Protein AF-A0A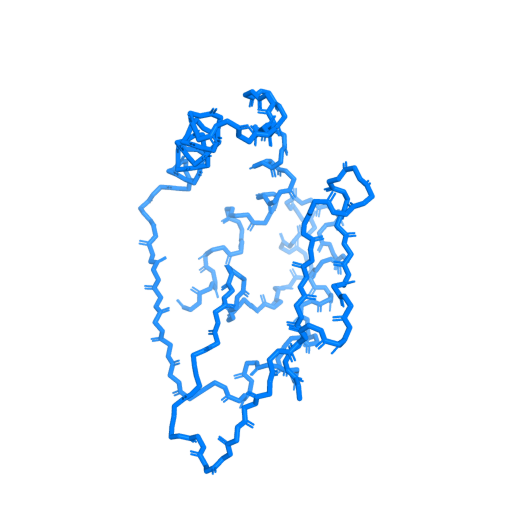453FCU7-F1 (afdb_monomer_lite)

InterPro domains:
  IPR027417 P-loop containing nucleoside triphosphate hydrolase [G3DSA:3.40.50.300] (1-119)

Foldseek 3Di:
DDWDKDCPPPNRVIDTDDPVPDDDDDDDDPDDDDDDPCPQFAQDPLVLLVVLPVVCSVVSVVRNVCVVVPVVPDPDDDDDDDPDLVVVLVVLVVVQVVCVVVVHDGDPNVVSVVVVVVVVSPPPPRSVRRD

Secondary structure (DSSP, 8-state):
----EETTHHHHT-EEPPGGGSPP-PSPPS------TTTT-----HHHHHTT-TTHHHHHHHHHHHHHHTGGG---------S-TTHHHHHHHHHHHHHHHTT-----HHHHHHHHHHTGGGHHHHTTS--

pLDDT: mean 80.88, std 15.71, range [36.69, 96.44]

Structure (mmCIF, N/CA/C/O backbone):
data_AF-A0A453FCU7-F1
#
_entry.id   AF-A0A453FCU7-F1
#
loop_
_atom_site.group_PDB
_atom_site.id
_atom_site.type_symbol
_atom_site.label_atom_id
_atom_site.label_alt_id
_atom_site.label_comp_id
_atom_site.label_asym_id
_atom_site.label_entity_id
_atom_site.label_seq_id
_atom_site.pdbx_PDB_ins_code
_atom_site.Cartn_x
_atom_site.Cartn_y
_atom_site.Cartn_z
_atom_site.occupancy
_atom_site.B_iso_or_equiv
_atom_site.auth_seq_id
_atom_site.auth_comp_id
_atom_site.auth_asym_id
_atom_site.auth_atom_id
_atom_site.pdbx_PDB_model_num
ATOM 1 N N . LYS A 1 1 ? -5.727 6.077 17.807 1.00 89.81 1 LYS A N 1
ATOM 2 C CA . LYS A 1 1 ? -5.313 7.117 16.835 1.00 89.81 1 LYS A CA 1
ATOM 3 C C . LYS A 1 1 ? -4.806 6.463 15.559 1.00 89.81 1 LYS A C 1
ATOM 5 O O . LYS A 1 1 ? -4.037 5.515 15.669 1.00 89.81 1 LYS A O 1
ATOM 10 N N . LEU A 1 2 ? -5.216 6.946 14.387 1.00 93.50 2 LEU A N 1
ATOM 11 C CA . LEU A 1 2 ? -4.722 6.461 13.094 1.00 93.50 2 LEU A CA 1
ATOM 12 C C . LEU A 1 2 ? -3.567 7.344 12.596 1.00 93.50 2 LEU A C 1
ATOM 14 O O . LEU A 1 2 ? -3.752 8.559 12.515 1.00 93.50 2 LEU A O 1
ATOM 18 N N . PRO A 1 3 ? -2.397 6.777 12.250 1.00 95.19 3 PRO A N 1
ATOM 19 C CA . PRO A 1 3 ? -1.261 7.556 11.775 1.00 95.19 3 PRO A CA 1
ATOM 20 C C . PRO A 1 3 ? -1.584 8.432 10.565 1.00 95.19 3 PRO A C 1
ATOM 22 O O . PRO A 1 3 ? -2.275 8.013 9.635 1.00 95.19 3 PRO A O 1
ATOM 25 N N . ARG A 1 4 ? -1.026 9.644 10.555 1.00 95.62 4 ARG A N 1
ATOM 26 C CA . ARG A 1 4 ? -0.989 10.517 9.377 1.00 95.62 4 ARG A CA 1
ATOM 27 C C . ARG A 1 4 ? 0.452 10.696 8.914 1.00 95.62 4 ARG A C 1
ATOM 29 O O . ARG A 1 4 ? 1.370 10.743 9.730 1.00 95.62 4 ARG A O 1
ATOM 36 N N . TYR A 1 5 ? 0.637 10.769 7.602 1.00 93.50 5 TYR A N 1
ATOM 37 C CA . TYR A 1 5 ? 1.931 10.986 6.965 1.00 93.50 5 TYR A CA 1
ATOM 38 C C . TYR A 1 5 ? 1.894 12.321 6.223 1.00 93.50 5 TYR A C 1
ATOM 40 O O . TYR A 1 5 ? 1.004 12.539 5.398 1.00 93.50 5 TYR A O 1
ATOM 48 N N . ASP A 1 6 ? 2.830 13.210 6.534 1.00 87.88 6 ASP A N 1
ATOM 49 C CA . ASP A 1 6 ? 3.012 14.482 5.848 1.00 87.88 6 ASP A CA 1
ATOM 50 C C . ASP A 1 6 ? 4.040 14.296 4.732 1.00 87.88 6 ASP A C 1
ATOM 52 O O . ASP A 1 6 ? 5.234 14.153 4.980 1.00 87.88 6 ASP A O 1
ATOM 56 N N . LYS A 1 7 ? 3.569 14.311 3.483 1.00 85.44 7 LYS A N 1
ATOM 57 C CA . LYS A 1 7 ? 4.423 14.166 2.296 1.00 85.44 7 LYS A CA 1
ATOM 58 C C . LYS A 1 7 ? 5.309 15.392 2.043 1.00 85.44 7 LYS A C 1
ATOM 60 O O . LYS A 1 7 ? 6.293 15.272 1.326 1.00 85.44 7 LYS A O 1
ATOM 65 N N . SER A 1 8 ? 4.963 16.559 2.591 1.00 82.19 8 SER A N 1
ATOM 66 C CA . SER A 1 8 ? 5.691 17.817 2.366 1.00 82.19 8 SER A CA 1
ATOM 67 C C . SER A 1 8 ? 6.876 18.012 3.315 1.00 82.19 8 SER A C 1
ATOM 69 O O . SER A 1 8 ? 7.785 18.795 3.020 1.00 82.19 8 SER A O 1
ATOM 71 N N . ALA A 1 9 ? 6.904 17.269 4.424 1.00 82.50 9 ALA A N 1
ATOM 72 C CA . ALA A 1 9 ? 7.951 17.355 5.429 1.00 82.50 9 ALA A CA 1
ATOM 73 C C . ALA A 1 9 ? 9.352 17.118 4.834 1.00 82.50 9 ALA A C 1
ATOM 75 O O . ALA A 1 9 ? 9.533 16.385 3.856 1.00 82.50 9 ALA A O 1
ATOM 76 N N . PHE A 1 10 ? 10.354 17.762 5.438 1.00 86.75 10 PHE A N 1
ATOM 77 C CA . PHE A 1 10 ? 11.768 17.661 5.050 1.00 86.75 10 PHE A CA 1
ATOM 78 C C . PHE A 1 10 ? 12.029 17.926 3.558 1.00 86.75 10 PHE A C 1
ATOM 80 O O . PHE A 1 10 ? 12.813 17.221 2.923 1.00 86.75 10 PHE A O 1
ATOM 87 N N . GLY A 1 11 ? 11.361 18.938 2.996 1.00 76.44 11 GLY A N 1
ATOM 88 C CA . GLY A 1 11 ? 11.523 19.315 1.590 1.00 76.44 11 GLY A CA 1
ATOM 89 C C . GLY A 1 11 ? 10.960 18.270 0.625 1.00 76.44 11 GLY A C 1
ATOM 90 O O . GLY A 1 11 ? 11.577 17.996 -0.397 1.00 76.44 11 GLY A O 1
ATOM 91 N N . GLY A 1 12 ? 9.826 17.651 0.969 1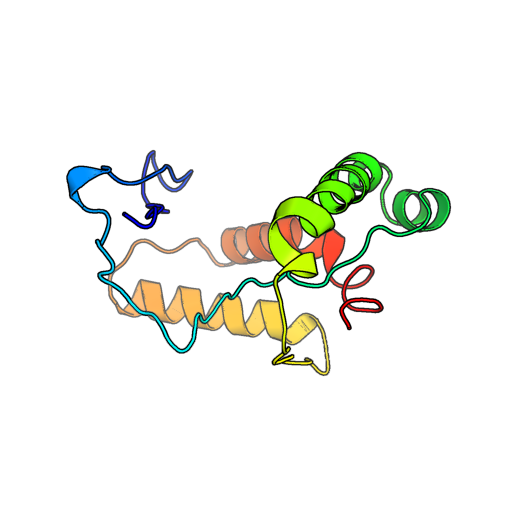.00 76.06 12 GLY A N 1
ATOM 92 C CA . GLY A 1 12 ? 9.153 16.663 0.119 1.00 76.06 12 GLY A CA 1
ATOM 93 C C . GLY A 1 12 ? 9.635 15.218 0.282 1.00 76.06 12 GLY A C 1
ATOM 94 O O . GLY A 1 12 ? 9.161 14.337 -0.432 1.00 76.06 12 GLY A O 1
ATOM 95 N N . ARG A 1 13 ? 10.558 14.940 1.214 1.00 78.25 13 ARG A N 1
ATOM 96 C CA . ARG A 1 13 ? 10.984 13.559 1.532 1.00 78.25 13 A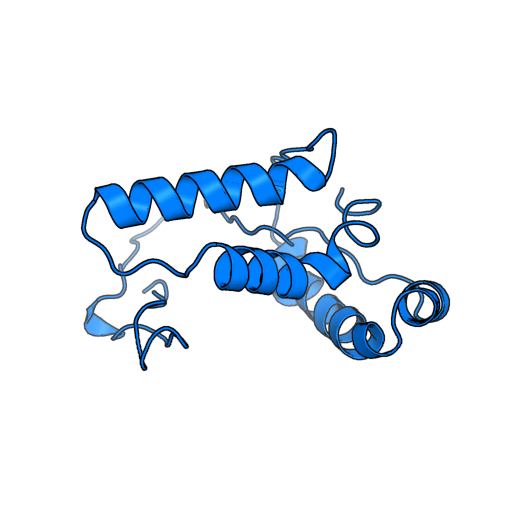RG A CA 1
ATOM 97 C C . ARG A 1 13 ? 9.955 12.816 2.385 1.00 78.25 13 ARG A C 1
ATOM 99 O O . ARG A 1 13 ? 9.948 11.589 2.394 1.00 78.25 13 ARG A O 1
ATOM 106 N N . GLY A 1 14 ? 9.094 13.580 3.049 1.00 86.81 14 GLY A N 1
ATOM 107 C CA . GLY A 1 14 ? 7.995 13.105 3.864 1.00 86.81 14 GLY A CA 1
ATOM 108 C C . GLY A 1 14 ? 8.424 12.585 5.234 1.00 86.81 14 GLY A C 1
ATOM 109 O O . GLY A 1 14 ? 9.548 12.125 5.432 1.00 86.81 14 GLY A O 1
ATOM 110 N N . ASP A 1 15 ? 7.506 12.658 6.192 1.00 93.69 15 ASP A N 1
ATOM 111 C CA . ASP A 1 15 ? 7.645 12.053 7.517 1.00 93.69 15 ASP A CA 1
ATOM 112 C C . ASP A 1 15 ? 6.267 11.816 8.147 1.00 93.69 15 ASP A C 1
ATOM 114 O O . ASP A 1 15 ? 5.227 12.268 7.659 1.00 93.69 15 ASP A O 1
ATOM 118 N N . ARG A 1 16 ? 6.237 11.078 9.251 1.00 95.38 16 ARG A N 1
ATOM 119 C CA . ARG A 1 16 ? 5.039 10.919 10.061 1.00 95.38 16 ARG A CA 1
ATOM 120 C C . ARG A 1 16 ? 4.633 12.274 10.654 1.00 95.38 16 ARG A C 1
ATOM 122 O O . ARG A 1 16 ? 5.443 12.959 11.267 1.00 95.38 16 ARG A O 1
ATOM 129 N N . ALA A 1 17 ? 3.362 12.641 10.503 1.00 95.00 17 ALA A N 1
ATOM 130 C CA . ALA A 1 17 ? 2.816 13.853 11.106 1.00 95.00 17 ALA A CA 1
ATOM 131 C C . ALA A 1 17 ? 2.775 13.730 12.639 1.00 95.00 17 ALA A C 1
ATOM 133 O O . ALA A 1 17 ? 2.741 12.616 13.174 1.00 95.00 17 ALA A O 1
ATOM 134 N N . ASP A 1 18 ? 2.708 14.865 13.339 1.00 95.31 18 ASP A N 1
ATOM 135 C CA . ASP A 1 18 ? 2.614 14.907 14.801 1.00 95.31 18 ASP A CA 1
ATOM 136 C C . ASP A 1 18 ? 1.440 14.031 15.305 1.00 95.31 18 ASP A C 1
ATOM 138 O O . ASP A 1 18 ? 0.296 14.261 14.893 1.00 95.31 18 ASP A O 1
ATOM 142 N N . PRO A 1 19 ? 1.68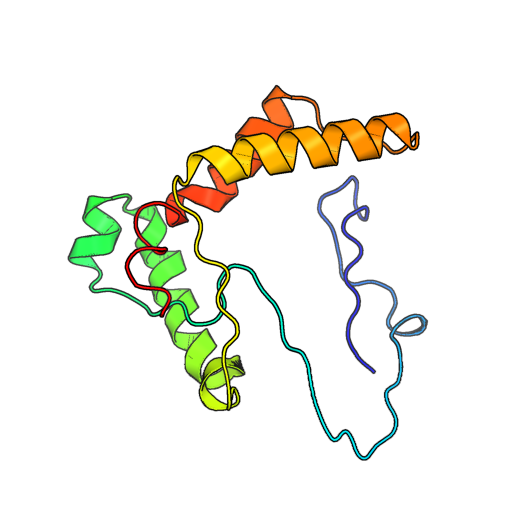0 13.041 16.195 1.00 96.12 19 PRO A N 1
ATOM 143 C CA . PRO A 1 19 ? 0.638 12.216 16.811 1.00 96.12 19 PRO A CA 1
ATOM 144 C C . PRO A 1 19 ? -0.511 12.984 17.478 1.00 96.12 19 PRO A C 1
ATOM 146 O O . PRO A 1 19 ? -1.599 12.428 17.664 1.00 96.12 19 PRO A O 1
ATOM 149 N N . SER A 1 20 ? -0.307 14.251 17.847 1.00 95.75 20 SER A N 1
ATOM 150 C CA . SER A 1 20 ? -1.365 15.135 18.347 1.00 95.75 20 SER A CA 1
ATOM 151 C C . SER A 1 20 ? -2.462 15.389 17.302 1.00 95.75 20 SER A C 1
ATOM 153 O O . SER A 1 20 ? -3.630 15.506 17.664 1.00 95.75 20 SER A O 1
ATOM 155 N N . THR A 1 21 ? -2.108 15.371 16.013 1.00 94.31 21 THR A N 1
ATOM 156 C CA . THR A 1 21 ? -3.007 15.613 14.869 1.00 94.31 21 THR A CA 1
ATOM 157 C C . THR A 1 21 ? -3.689 14.351 14.344 1.00 94.31 21 THR A C 1
ATOM 159 O O . THR A 1 21 ? -4.538 14.417 13.452 1.00 94.31 21 THR A O 1
ATOM 162 N N . TRP A 1 22 ? -3.309 13.177 14.854 1.00 96.44 22 TRP A N 1
ATOM 163 C CA . TRP A 1 22 ? -3.850 11.917 14.360 1.00 96.44 22 TRP A CA 1
ATOM 164 C C . TRP A 1 22 ? -5.301 11.750 14.802 1.00 96.44 22 TRP A C 1
ATOM 166 O O . TRP A 1 22 ? -5.581 11.860 15.999 1.00 96.44 22 TRP A O 1
ATOM 176 N N . PRO A 1 23 ? -6.216 11.418 13.876 1.00 95.00 23 PRO A N 1
ATOM 177 C CA . PRO A 1 23 ? -7.610 11.226 14.226 1.00 95.00 23 PRO A CA 1
ATOM 178 C C . PRO A 1 23 ? -7.776 10.036 15.171 1.00 95.00 23 PRO A C 1
ATOM 180 O O . PRO A 1 23 ? -7.110 8.998 15.049 1.00 95.00 23 PRO A O 1
ATOM 183 N N . GLU A 1 24 ? -8.698 10.193 16.107 1.00 94.94 24 GLU A N 1
ATOM 184 C CA . GLU A 1 24 ? -9.232 9.111 16.920 1.00 94.94 24 GLU A CA 1
ATOM 185 C C . GLU A 1 24 ? -10.500 8.579 16.258 1.00 94.94 24 GLU A C 1
ATOM 187 O O . GLU A 1 24 ? -11.260 9.331 15.655 1.00 94.94 24 GLU A O 1
ATOM 192 N N . VAL A 1 25 ? -10.676 7.263 16.313 1.00 92.06 25 VAL A N 1
ATOM 193 C CA . VAL A 1 25 ? -11.870 6.589 15.807 1.00 92.06 25 VAL A CA 1
ATOM 194 C C . VAL A 1 25 ? -12.455 5.844 16.991 1.00 92.06 25 VAL A C 1
ATOM 196 O O . VAL A 1 25 ? -11.782 4.991 17.572 1.00 92.06 25 VAL A O 1
ATOM 199 N N . GLU A 1 26 ? -13.671 6.219 17.368 1.00 91.19 26 GLU A N 1
ATOM 200 C CA . GLU A 1 26 ? -14.440 5.551 18.412 1.00 91.19 26 GLU A CA 1
ATOM 201 C C . GLU A 1 26 ? -15.247 4.401 17.800 1.00 91.19 26 GLU A C 1
ATOM 203 O O . GLU A 1 26 ? -15.691 4.483 16.655 1.00 91.19 26 GLU A O 1
ATOM 208 N N . GLY A 1 27 ? -15.381 3.304 18.545 1.00 89.44 27 GLY A N 1
ATOM 209 C CA . GLY A 1 27 ? -16.030 2.084 18.069 1.00 89.44 27 GLY A CA 1
ATOM 210 C C . GLY A 1 27 ? -17.499 1.952 18.492 1.00 89.44 27 GLY A C 1
ATOM 211 O O . GLY A 1 27 ? -17.968 2.710 19.343 1.00 89.44 27 GLY A O 1
ATOM 212 N N . PRO A 1 28 ? -18.203 0.930 17.969 1.00 92.31 28 PRO A N 1
ATOM 213 C CA . PRO A 1 28 ? -17.712 -0.082 17.024 1.00 92.31 28 PRO A CA 1
ATOM 214 C C . PRO A 1 28 ? -17.724 0.396 15.560 1.00 92.31 28 PRO A C 1
ATOM 216 O O . PRO A 1 28 ? -18.604 1.145 15.149 1.00 92.31 28 PRO A O 1
ATOM 219 N N . THR A 1 29 ? -16.762 -0.076 14.762 1.00 92.06 29 THR A N 1
ATOM 220 C CA . THR A 1 29 ? -16.697 0.193 13.316 1.00 92.06 29 THR A CA 1
ATOM 221 C C . THR A 1 29 ? -17.314 -0.969 12.544 1.00 92.06 29 THR A C 1
ATOM 223 O O . THR A 1 29 ? -16.848 -2.097 12.674 1.00 92.06 29 THR A O 1
ATOM 226 N N . GLU A 1 30 ? -18.327 -0.697 11.721 1.00 94.81 30 GLU A N 1
ATOM 227 C CA . GLU A 1 30 ? -18.978 -1.724 10.890 1.00 94.81 30 GLU A CA 1
ATOM 228 C C . GLU A 1 30 ? -18.181 -2.043 9.619 1.00 94.81 30 GLU A C 1
ATOM 230 O O . GLU A 1 30 ? -18.155 -3.185 9.172 1.00 94.81 30 GLU A O 1
ATOM 235 N N . VAL A 1 31 ? -17.523 -1.036 9.036 1.00 94.44 31 VAL A N 1
ATOM 236 C CA . VAL A 1 31 ? -16.756 -1.168 7.791 1.00 94.44 31 VAL A CA 1
ATOM 237 C C . VAL A 1 31 ? -15.462 -0.370 7.890 1.00 94.44 31 VAL A C 1
ATOM 239 O O . VAL A 1 31 ? -15.474 0.816 8.224 1.00 94.44 31 VAL A O 1
ATOM 242 N N . VAL A 1 32 ? -14.342 -1.005 7.547 1.00 94.06 32 VAL A N 1
ATOM 243 C CA . VAL A 1 32 ? -13.039 -0.348 7.393 1.00 94.06 32 VAL A CA 1
ATOM 244 C C . VAL A 1 32 ? -12.663 -0.365 5.919 1.00 94.06 32 VAL A C 1
ATOM 246 O O . VAL A 1 32 ? -12.490 -1.429 5.332 1.00 94.06 32 VAL A O 1
ATOM 249 N N . LEU A 1 33 ? -12.509 0.818 5.321 1.00 94.75 33 LEU A N 1
ATOM 250 C CA . LEU A 1 33 ? -11.911 0.936 3.996 1.00 94.75 33 LEU A CA 1
ATOM 251 C C . LEU A 1 33 ? -10.391 0.996 4.144 1.00 94.75 33 LEU A C 1
ATOM 253 O O . LEU A 1 33 ? -9.854 1.948 4.713 1.00 94.75 33 LEU A O 1
ATOM 257 N N . PHE A 1 34 ? -9.711 -0.016 3.617 1.00 94.50 34 PHE A N 1
ATOM 258 C CA . PHE A 1 34 ? -8.259 -0.061 3.544 1.00 94.50 34 PHE A CA 1
ATOM 259 C C . PHE A 1 34 ? -7.831 0.012 2.079 1.00 94.50 34 PHE A C 1
ATOM 261 O O . PHE A 1 34 ? -8.181 -0.858 1.285 1.00 94.50 34 PHE A O 1
ATOM 268 N N . GLU A 1 35 ? -7.119 1.079 1.712 1.00 92.94 35 GLU A N 1
ATOM 269 C CA . GLU A 1 35 ? -6.694 1.333 0.336 1.00 92.94 35 GLU A CA 1
ATOM 270 C C . GLU A 1 35 ? -5.174 1.442 0.202 1.00 92.94 35 GLU A C 1
ATOM 272 O O . GLU A 1 35 ? -4.459 1.865 1.112 1.00 92.94 35 GLU A O 1
ATOM 277 N N . GLY A 1 36 ? -4.682 1.072 -0.976 1.00 89.25 36 GLY A N 1
ATOM 278 C CA . GLY A 1 36 ? -3.280 1.166 -1.340 1.00 89.25 36 GLY A CA 1
ATOM 279 C C . GLY A 1 36 ? -3.047 0.576 -2.725 1.00 89.25 36 GLY A C 1
ATOM 280 O O . GLY A 1 36 ? -3.709 -0.375 -3.130 1.00 89.25 36 GLY A O 1
ATOM 281 N N . TRP A 1 37 ? -2.097 1.148 -3.461 1.00 86.50 37 TRP A N 1
ATOM 282 C CA . TRP A 1 37 ? -1.845 0.795 -4.863 1.00 86.50 37 TRP A CA 1
ATOM 283 C C . TRP A 1 37 ? -1.259 -0.614 -5.060 1.00 86.50 37 TRP A C 1
ATOM 285 O O . TRP A 1 37 ? -1.375 -1.164 -6.149 1.00 86.50 37 TRP A O 1
ATOM 295 N N . MET A 1 38 ? -0.632 -1.174 -4.020 1.00 87.69 38 MET A N 1
ATOM 296 C CA . MET A 1 38 ? 0.034 -2.484 -4.036 1.00 87.69 38 MET A CA 1
ATOM 297 C C . MET A 1 38 ? -0.657 -3.539 -3.157 1.00 87.69 38 MET A C 1
ATOM 299 O O . MET A 1 38 ? -0.085 -4.597 -2.908 1.00 87.69 38 MET A O 1
ATOM 303 N N . LEU A 1 39 ? -1.844 -3.247 -2.614 1.00 89.69 39 LEU A N 1
ATOM 304 C CA . LEU A 1 39 ? -2.556 -4.214 -1.774 1.00 89.69 39 LEU A CA 1
ATOM 305 C C . LEU A 1 39 ? -2.977 -5.434 -2.604 1.00 89.69 39 LEU A C 1
ATOM 307 O O . LEU A 1 39 ? -3.397 -5.289 -3.753 1.00 89.69 39 LEU A O 1
ATOM 311 N N . GLY A 1 40 ? -2.848 -6.631 -2.027 1.00 88.50 40 GLY A N 1
ATOM 312 C CA . GLY A 1 40 ? -3.136 -7.895 -2.709 1.00 88.50 40 GLY A CA 1
ATOM 313 C C . GLY A 1 40 ? -2.030 -8.382 -3.652 1.00 88.50 40 GLY A C 1
ATOM 314 O O . GLY A 1 40 ? -2.192 -9.422 -4.296 1.00 88.50 40 GLY A O 1
ATOM 315 N N . PHE A 1 41 ? -0.909 -7.662 -3.757 1.00 89.06 41 PHE A N 1
ATOM 316 C CA . PHE A 1 41 ? 0.255 -8.130 -4.505 1.00 89.06 41 PHE A CA 1
ATOM 317 C C . PHE A 1 41 ? 0.899 -9.299 -3.754 1.00 89.06 41 PHE A C 1
ATOM 319 O O . PHE A 1 41 ? 1.081 -9.247 -2.540 1.00 89.06 41 PHE A O 1
ATOM 326 N N . LYS A 1 42 ? 1.296 -10.341 -4.489 1.00 89.81 42 LYS A N 1
ATOM 327 C CA . LYS A 1 42 ? 1.951 -11.524 -3.919 1.00 89.81 42 LYS A CA 1
ATOM 328 C C . LYS A 1 42 ? 3.397 -11.632 -4.391 1.00 89.81 42 LYS A C 1
ATOM 330 O O . LYS A 1 42 ? 3.672 -11.284 -5.542 1.00 89.81 42 LYS A O 1
ATOM 335 N N . PRO A 1 43 ? 4.307 -12.130 -3.536 1.00 91.19 43 PRO A N 1
ATOM 336 C CA . PRO A 1 43 ? 5.663 -12.427 -3.961 1.00 91.19 43 PRO A CA 1
ATOM 337 C C . PRO A 1 43 ? 5.644 -13.470 -5.086 1.00 91.19 43 PRO A C 1
ATOM 339 O O . PRO A 1 43 ? 4.818 -14.387 -5.098 1.00 91.19 43 PRO A O 1
ATOM 342 N N . LEU A 1 44 ? 6.555 -13.313 -6.040 1.00 91.19 44 LEU A N 1
ATOM 343 C CA . LEU A 1 44 ? 6.752 -14.224 -7.169 1.00 91.19 44 LEU A CA 1
ATOM 344 C C . LEU A 1 44 ? 8.046 -15.034 -6.982 1.00 91.19 44 LEU A C 1
ATOM 346 O O . LEU A 1 44 ? 8.876 -14.666 -6.150 1.00 91.19 44 LEU A O 1
ATOM 350 N N . PRO A 1 45 ? 8.266 -16.122 -7.744 1.00 94.25 45 PRO A N 1
ATOM 351 C CA . PRO A 1 45 ? 9.558 -16.805 -7.746 1.00 94.25 45 PRO A CA 1
ATOM 352 C C . PRO A 1 45 ? 10.701 -15.839 -8.082 1.00 94.25 45 PRO A C 1
ATOM 354 O O . PRO A 1 45 ? 10.590 -15.037 -9.016 1.00 94.25 45 PRO A O 1
ATOM 357 N N . ASN A 1 46 ? 11.804 -15.910 -7.333 1.00 91.75 46 ASN A N 1
ATOM 358 C CA . ASN A 1 46 ? 12.907 -14.955 -7.463 1.00 91.75 46 ASN A CA 1
ATOM 359 C C . ASN A 1 46 ? 13.532 -14.961 -8.861 1.00 91.75 46 ASN A C 1
ATOM 361 O O . ASN A 1 46 ? 13.976 -13.916 -9.327 1.00 91.75 46 ASN A O 1
ATOM 365 N N . GLU A 1 47 ? 13.534 -16.092 -9.565 1.00 92.50 47 GLU A N 1
ATOM 366 C CA . GLU A 1 47 ? 14.047 -16.194 -10.934 1.00 92.50 47 GLU A CA 1
ATOM 367 C C . GLU A 1 47 ? 13.239 -15.325 -11.906 1.00 92.50 47 GLU A C 1
ATOM 369 O O . GLU A 1 47 ? 13.805 -14.705 -12.803 1.00 92.50 47 GLU A O 1
ATOM 374 N N . VAL A 1 48 ? 11.919 -15.238 -11.709 1.00 90.25 48 VAL A N 1
ATOM 375 C CA . VAL A 1 48 ? 11.031 -14.402 -12.534 1.00 90.25 48 VAL A CA 1
ATOM 376 C C . VAL A 1 48 ? 11.305 -12.924 -12.274 1.00 90.25 48 VAL A C 1
ATOM 378 O O . VAL A 1 48 ? 11.362 -12.129 -13.207 1.00 90.25 48 VAL A O 1
ATOM 381 N N . VAL A 1 49 ? 11.490 -12.559 -11.007 1.00 89.00 49 VAL A N 1
ATOM 382 C CA . VAL A 1 49 ? 11.690 -11.168 -10.586 1.00 89.00 49 VAL A CA 1
ATOM 383 C C . VAL A 1 49 ? 13.074 -10.654 -10.985 1.00 89.00 49 VAL A C 1
ATOM 385 O O . VAL A 1 49 ? 13.196 -9.582 -11.572 1.00 89.00 49 VAL A O 1
ATOM 388 N N . THR A 1 50 ? 14.121 -11.435 -10.725 1.00 88.44 50 THR A N 1
ATOM 389 C CA . THR A 1 50 ? 15.510 -11.053 -11.026 1.00 88.44 50 THR A CA 1
ATOM 390 C C . THR A 1 50 ? 15.811 -11.022 -12.523 1.00 88.44 50 THR A C 1
ATOM 392 O O . THR A 1 50 ? 16.686 -10.267 -12.944 1.00 88.44 50 THR A O 1
ATOM 395 N N . ALA A 1 51 ? 15.067 -11.780 -13.339 1.00 90.88 51 ALA A N 1
ATOM 396 C CA . ALA A 1 51 ? 15.139 -11.689 -14.797 1.00 90.88 51 ALA A CA 1
ATOM 397 C C . ALA A 1 51 ? 14.650 -10.333 -15.341 1.00 90.88 51 ALA A C 1
ATOM 399 O O . ALA A 1 51 ? 15.050 -9.940 -16.436 1.00 90.88 51 ALA A O 1
ATOM 400 N N . VAL A 1 52 ? 13.794 -9.628 -14.593 1.00 87.06 52 VAL A N 1
ATOM 401 C CA . VAL A 1 52 ? 13.313 -8.280 -14.930 1.00 87.06 52 VAL A CA 1
ATOM 402 C C . VAL A 1 52 ? 14.316 -7.241 -14.450 1.00 87.06 52 VAL A C 1
ATOM 404 O O . VAL A 1 52 ? 14.796 -6.433 -15.239 1.00 87.06 52 VAL A O 1
ATOM 407 N N . ASP A 1 53 ? 14.631 -7.279 -13.157 1.00 86.12 53 ASP A N 1
ATOM 408 C CA . ASP A 1 53 ? 15.635 -6.424 -12.536 1.00 86.12 53 ASP A CA 1
ATOM 409 C C . ASP A 1 53 ? 16.140 -7.097 -11.244 1.00 86.12 53 ASP A C 1
ATOM 411 O O . ASP A 1 53 ? 15.347 -7.355 -10.331 1.00 86.12 53 ASP A O 1
ATOM 415 N N . PRO A 1 54 ? 17.451 -7.379 -11.122 1.00 88.62 54 PRO A N 1
ATOM 416 C CA . PRO A 1 54 ? 18.032 -7.968 -9.918 1.00 88.62 54 PRO A CA 1
ATOM 417 C C . PRO A 1 54 ? 17.737 -7.192 -8.625 1.00 88.62 54 PRO A C 1
ATOM 419 O O . PRO A 1 54 ? 17.664 -7.791 -7.555 1.00 88.62 54 PRO A O 1
ATOM 422 N N . GLN A 1 55 ? 17.534 -5.872 -8.693 1.00 87.12 55 GLN A N 1
ATOM 423 C CA . GLN A 1 55 ? 17.227 -5.047 -7.519 1.00 87.12 55 GLN A CA 1
ATOM 42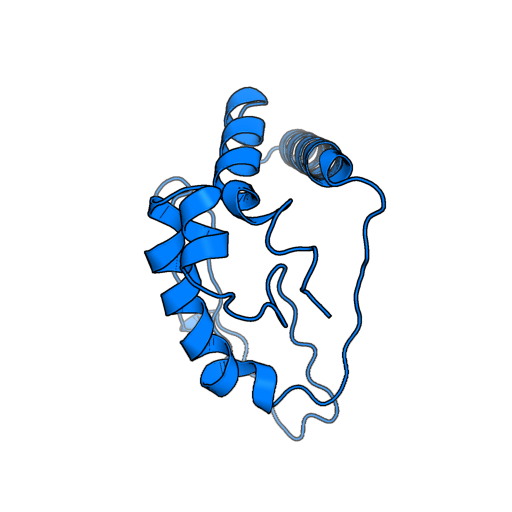4 C C . GLN A 1 55 ? 15.838 -5.337 -6.931 1.00 87.12 55 GLN A C 1
ATOM 426 O O . GLN A 1 55 ? 15.587 -5.041 -5.759 1.00 87.12 55 GLN A O 1
ATOM 431 N N . LEU A 1 56 ? 14.938 -5.949 -7.708 1.00 87.00 56 LEU A N 1
ATOM 432 C CA . LEU A 1 56 ? 13.584 -6.271 -7.267 1.00 87.00 56 LEU A CA 1
ATOM 433 C C . LEU A 1 56 ? 13.530 -7.452 -6.290 1.00 87.00 56 LEU A C 1
ATOM 435 O O . LEU A 1 56 ? 12.514 -7.612 -5.619 1.00 87.00 56 LEU A O 1
ATOM 439 N N . GLU A 1 57 ? 14.597 -8.246 -6.144 1.00 90.50 57 GLU A N 1
ATOM 440 C CA . GLU A 1 57 ? 14.636 -9.357 -5.180 1.00 90.50 57 GLU A CA 1
ATOM 441 C C . GLU A 1 57 ? 14.342 -8.875 -3.749 1.00 90.50 57 GLU A C 1
ATOM 443 O O . GLU A 1 57 ? 13.556 -9.483 -3.019 1.00 90.50 57 GLU A O 1
ATOM 448 N N . VAL A 1 58 ? 14.911 -7.728 -3.364 1.00 91.50 58 VAL A N 1
ATOM 449 C CA . VAL A 1 58 ? 14.692 -7.127 -2.039 1.00 91.50 58 VAL A CA 1
ATOM 450 C C . VAL A 1 58 ? 13.230 -6.715 -1.861 1.00 91.50 58 VAL A C 1
ATOM 452 O O . VAL A 1 58 ? 12.643 -6.939 -0.803 1.00 91.50 58 VAL A O 1
ATOM 455 N N . ILE A 1 59 ? 12.625 -6.133 -2.898 1.00 89.81 59 ILE A N 1
ATOM 456 C CA . ILE A 1 59 ? 11.225 -5.692 -2.872 1.00 89.81 59 ILE A CA 1
ATOM 457 C C . ILE A 1 59 ? 10.289 -6.904 -2.798 1.00 89.81 59 ILE A C 1
ATOM 459 O O . ILE A 1 59 ? 9.357 -6.903 -1.997 1.00 89.81 59 ILE A O 1
ATOM 463 N N . ASN A 1 60 ? 10.573 -7.953 -3.571 1.00 91.75 60 ASN A N 1
ATOM 464 C CA . ASN A 1 60 ? 9.814 -9.200 -3.580 1.00 91.75 60 ASN A CA 1
ATOM 465 C C . ASN A 1 60 ? 9.830 -9.884 -2.209 1.00 91.75 60 ASN A C 1
ATOM 467 O O . ASN A 1 60 ? 8.782 -10.264 -1.696 1.00 91.75 60 ASN A O 1
ATOM 471 N N . LYS A 1 61 ? 10.999 -9.942 -1.562 1.00 93.44 61 LYS A N 1
ATOM 472 C CA . LYS A 1 61 ? 11.126 -10.460 -0.197 1.00 93.44 61 LYS A CA 1
ATOM 473 C C . LYS A 1 61 ? 10.350 -9.619 0.819 1.00 93.44 61 LYS A C 1
ATOM 475 O O . LYS A 1 61 ? 9.689 -10.162 1.697 1.00 93.44 61 LYS A O 1
ATOM 480 N N . ASN A 1 62 ? 10.397 -8.290 0.708 1.00 92.25 62 ASN A N 1
ATOM 481 C CA . ASN A 1 62 ? 9.647 -7.407 1.607 1.00 92.25 62 ASN A CA 1
ATOM 482 C C . ASN A 1 62 ? 8.128 -7.604 1.488 1.00 92.25 62 ASN A C 1
ATOM 484 O O . ASN A 1 62 ? 7.409 -7.402 2.467 1.00 92.25 62 ASN A O 1
ATOM 488 N N . LEU A 1 63 ? 7.642 -8.005 0.310 1.00 91.88 63 LEU A N 1
ATOM 489 C CA . LEU A 1 63 ? 6.226 -8.248 0.055 1.00 91.88 63 LEU A CA 1
ATOM 490 C C . LEU A 1 63 ? 5.682 -9.460 0.826 1.00 91.88 63 LEU A C 1
ATOM 492 O O . LEU A 1 63 ? 4.508 -9.465 1.182 1.00 91.88 63 LEU A O 1
ATOM 496 N N . GLU A 1 64 ? 6.520 -10.444 1.167 1.00 92.75 64 GLU A N 1
ATOM 497 C CA . GLU A 1 64 ? 6.111 -11.616 1.962 1.00 92.75 64 GLU A CA 1
ATOM 498 C C . GLU A 1 64 ? 5.467 -11.213 3.299 1.00 92.75 64 GLU A C 1
ATOM 500 O O . GLU A 1 64 ? 4.470 -11.798 3.721 1.00 92.75 64 GLU A O 1
ATOM 505 N N . ALA A 1 65 ? 5.982 -10.158 3.938 1.00 94.62 65 ALA A N 1
ATOM 506 C CA . ALA A 1 65 ? 5.473 -9.676 5.220 1.00 94.62 65 ALA A CA 1
ATOM 507 C C . ALA A 1 65 ? 4.072 -9.038 5.128 1.00 94.62 65 ALA A C 1
ATOM 509 O O . ALA A 1 65 ? 3.377 -8.936 6.141 1.00 94.62 65 ALA A O 1
ATOM 510 N N . TYR A 1 66 ? 3.636 -8.603 3.939 1.00 91.31 66 TYR A N 1
ATOM 511 C CA . TYR A 1 66 ? 2.354 -7.908 3.766 1.00 91.31 66 TYR A CA 1
ATOM 512 C C . TYR A 1 66 ? 1.153 -8.837 3.927 1.00 91.31 66 TYR A C 1
ATOM 514 O O . TYR A 1 66 ? 0.079 -8.368 4.310 1.00 91.31 66 TYR A O 1
ATOM 522 N N . TYR A 1 67 ? 1.337 -10.145 3.718 1.00 91.00 67 TYR A N 1
ATOM 523 C CA . TYR A 1 67 ? 0.264 -11.109 3.928 1.00 91.00 67 TYR A CA 1
ATOM 524 C C . TYR A 1 67 ? -0.200 -11.125 5.386 1.00 91.00 67 TYR A C 1
ATOM 526 O O . TYR A 1 67 ? -1.385 -10.944 5.672 1.00 91.00 67 TYR A O 1
ATOM 534 N N . ASP A 1 68 ? 0.748 -11.296 6.311 1.00 94.06 68 ASP A N 1
ATOM 535 C CA . ASP A 1 68 ? 0.450 -11.335 7.741 1.00 94.06 68 ASP A CA 1
ATOM 536 C C . ASP A 1 68 ? 0.133 -9.960 8.322 1.00 94.06 68 ASP A C 1
ATOM 538 O O . ASP A 1 68 ? -0.636 -9.869 9.279 1.00 94.06 68 ASP A O 1
ATOM 542 N N . ALA A 1 69 ? 0.696 -8.895 7.747 1.00 92.19 69 ALA A N 1
ATOM 543 C CA . ALA A 1 69 ? 0.413 -7.539 8.191 1.00 92.19 69 ALA A CA 1
ATOM 544 C C . ALA A 1 69 ? -1.005 -7.085 7.815 1.00 92.19 69 ALA A C 1
ATOM 546 O O . ALA A 1 69 ? -1.660 -6.446 8.637 1.00 92.19 69 ALA A O 1
ATOM 547 N N . TRP A 1 70 ? -1.477 -7.402 6.602 1.00 91.19 70 TRP A N 1
ATOM 548 C CA . TRP A 1 70 ? -2.692 -6.796 6.051 1.00 91.19 70 TRP A CA 1
ATOM 549 C C . TRP A 1 70 ? -3.600 -7.772 5.303 1.00 91.19 70 TRP A C 1
ATOM 551 O O . TRP A 1 70 ? -4.765 -7.891 5.680 1.00 91.19 70 TRP A O 1
ATOM 561 N N . ASP A 1 71 ? -3.106 -8.472 4.274 1.00 91.00 71 ASP A N 1
ATOM 562 C CA . ASP A 1 71 ? -3.991 -9.187 3.333 1.00 91.00 71 ASP A CA 1
ATOM 563 C C . ASP A 1 71 ? -4.860 -10.248 4.021 1.00 91.00 71 ASP A C 1
ATOM 565 O O . ASP A 1 71 ? -6.022 -10.418 3.654 1.00 91.00 71 ASP A O 1
ATOM 569 N N . ARG A 1 72 ? -4.346 -10.932 5.053 1.00 94.44 72 ARG A N 1
ATOM 570 C CA . ARG A 1 72 ? -5.106 -11.953 5.799 1.00 94.44 72 ARG A CA 1
ATOM 571 C C . ARG A 1 72 ? -6.345 -11.419 6.529 1.00 94.44 72 ARG A C 1
ATOM 573 O O . ARG A 1 72 ? -7.168 -12.219 6.966 1.00 94.44 72 ARG A O 1
ATOM 580 N N . PHE A 1 73 ? -6.441 -10.102 6.720 1.00 94.62 73 PHE A N 1
ATOM 581 C CA . PHE A 1 73 ? -7.566 -9.434 7.379 1.00 94.62 73 PHE A CA 1
ATOM 582 C C . PHE A 1 73 ? -8.574 -8.849 6.381 1.00 94.62 73 PHE A C 1
ATOM 584 O O . PHE A 1 73 ? -9.608 -8.334 6.797 1.00 94.62 73 PHE A O 1
ATOM 591 N N . ILE A 1 74 ? -8.286 -8.901 5.077 1.00 94.88 74 ILE A N 1
ATOM 592 C CA . ILE A 1 74 ? -9.162 -8.348 4.046 1.00 94.88 74 ILE A CA 1
ATOM 593 C C . ILE A 1 74 ? -10.228 -9.373 3.664 1.00 94.88 74 ILE A C 1
ATOM 595 O O . ILE A 1 74 ? -9.936 -10.427 3.104 1.00 94.88 74 ILE A O 1
ATOM 599 N N . GLU A 1 75 ? -11.486 -9.034 3.936 1.00 96.00 75 GLU A N 1
ATOM 600 C CA . GLU A 1 75 ? -12.638 -9.898 3.652 1.00 96.00 75 GLU A CA 1
ATOM 601 C C . GLU A 1 75 ? -13.187 -9.722 2.229 1.00 96.00 75 GLU A C 1
ATOM 603 O O . GLU A 1 75 ? -13.857 -10.606 1.696 1.00 96.00 75 GLU A O 1
ATOM 608 N N . SER A 1 76 ? -12.957 -8.567 1.601 1.00 95.25 76 SER A N 1
ATOM 609 C CA . SER A 1 76 ? -13.499 -8.233 0.280 1.00 95.25 76 SER A CA 1
ATOM 610 C C . SER A 1 76 ? -12.620 -7.224 -0.451 1.00 95.25 76 SER A C 1
ATOM 612 O O . SER A 1 76 ? -12.035 -6.337 0.165 1.00 95.25 76 SER A O 1
ATOM 614 N N . TRP A 1 77 ? -12.562 -7.348 -1.780 1.00 94.69 77 TRP A N 1
ATOM 615 C CA . TRP A 1 77 ? -11.692 -6.545 -2.640 1.00 94.69 77 TRP A CA 1
ATOM 616 C C . TRP A 1 77 ? -12.488 -5.720 -3.649 1.00 94.69 77 TRP A C 1
ATOM 618 O O . TRP A 1 77 ? -13.391 -6.227 -4.314 1.00 94.69 77 TRP A O 1
ATOM 628 N N . ILE A 1 78 ? -12.085 -4.461 -3.819 1.00 93.44 78 ILE A N 1
ATOM 629 C CA . ILE A 1 78 ? -12.481 -3.610 -4.944 1.00 93.44 78 ILE A CA 1
ATOM 630 C C . ILE A 1 78 ? -11.221 -3.338 -5.759 1.00 93.44 78 ILE A C 1
ATOM 632 O O . ILE A 1 78 ? -10.275 -2.730 -5.264 1.00 93.44 78 ILE A O 1
ATOM 636 N N . VAL A 1 79 ? -11.206 -3.799 -7.010 1.00 89.94 79 VAL A N 1
ATOM 637 C CA . VAL A 1 79 ? -10.012 -3.766 -7.868 1.00 89.94 79 VAL A CA 1
ATOM 638 C C . VAL A 1 79 ? -10.261 -2.876 -9.067 1.00 89.94 79 VAL A C 1
ATOM 640 O O . VAL A 1 79 ? -11.103 -3.181 -9.912 1.00 89.94 79 VAL A O 1
ATOM 643 N N . ILE A 1 80 ? -9.498 -1.791 -9.175 1.00 86.62 80 ILE A N 1
ATOM 644 C CA . ILE A 1 80 ? -9.549 -0.903 -10.336 1.00 86.62 80 ILE A CA 1
ATOM 645 C C . ILE A 1 80 ? -8.490 -1.371 -11.336 1.00 86.62 80 ILE A C 1
ATOM 647 O O . ILE A 1 80 ? -7.310 -1.051 -11.207 1.00 86.62 80 ILE A O 1
ATOM 651 N N . LYS A 1 81 ? -8.913 -2.155 -12.334 1.00 83.31 81 LYS A N 1
ATOM 652 C CA . LYS A 1 81 ? -8.025 -2.637 -13.402 1.00 83.31 81 LYS A CA 1
ATOM 653 C C . LYS A 1 81 ? -7.919 -1.595 -14.517 1.00 83.31 81 LYS A C 1
ATOM 655 O O . LYS A 1 81 ? -8.926 -1.126 -15.048 1.00 83.31 81 LYS A O 1
ATOM 660 N N . ILE A 1 82 ? -6.687 -1.251 -14.879 1.00 79.06 82 ILE A N 1
ATOM 661 C CA . ILE A 1 82 ? -6.378 -0.330 -15.976 1.00 79.06 82 ILE A CA 1
ATOM 662 C C . ILE A 1 82 ? -6.115 -1.108 -17.264 1.00 79.06 82 ILE A C 1
ATOM 664 O O . ILE A 1 82 ? -5.604 -2.225 -17.222 1.00 79.06 82 ILE A O 1
ATOM 668 N N . LYS A 1 83 ? -6.474 -0.529 -18.414 1.00 77.62 83 LYS A N 1
ATOM 669 C CA . LYS A 1 83 ? -6.270 -1.187 -19.716 1.00 77.62 83 LYS A CA 1
ATOM 670 C C . LYS A 1 83 ? -4.811 -1.155 -20.160 1.00 77.62 83 LYS A C 1
ATOM 672 O O . LYS A 1 83 ? -4.295 -2.157 -20.636 1.00 77.62 83 LYS A O 1
ATOM 677 N N . GLU A 1 84 ? -4.164 -0.005 -20.005 1.00 77.62 84 GLU A N 1
ATOM 678 C CA . GLU A 1 84 ? -2.781 0.218 -20.418 1.00 77.62 84 GLU A CA 1
ATOM 679 C C . GLU A 1 84 ? -2.021 0.889 -19.271 1.00 77.62 84 GLU A C 1
ATOM 681 O O . GLU A 1 84 ? -2.465 1.940 -18.807 1.00 77.62 84 GLU A O 1
ATOM 686 N N . PRO A 1 85 ? -0.866 0.358 -18.833 1.00 71.88 85 PRO A N 1
ATOM 687 C CA . PRO A 1 85 ? -0.067 0.956 -17.758 1.00 71.88 85 PRO A CA 1
ATOM 688 C C . PRO A 1 85 ? 0.301 2.428 -17.986 1.00 71.88 85 PRO A C 1
ATOM 690 O O . PRO A 1 85 ? 0.455 3.195 -17.036 1.00 71.88 85 PRO A O 1
ATOM 693 N N . ASN A 1 86 ? 0.384 2.842 -19.253 1.00 75.25 86 ASN A N 1
ATOM 694 C CA . ASN A 1 86 ? 0.736 4.204 -19.643 1.00 75.25 86 ASN A CA 1
ATOM 695 C C . ASN A 1 86 ? -0.256 5.264 -19.133 1.00 75.25 86 ASN A C 1
ATOM 697 O O . ASN A 1 86 ? 0.123 6.426 -18.974 1.00 75.25 86 ASN A O 1
ATOM 701 N N . CYS A 1 87 ? -1.503 4.888 -18.819 1.00 78.56 87 CYS A N 1
ATOM 702 C CA . CYS A 1 87 ? -2.484 5.831 -18.285 1.00 78.56 87 CYS A CA 1
ATOM 703 C C . CYS A 1 87 ? -2.070 6.399 -16.917 1.00 78.56 87 CYS A C 1
ATOM 705 O O . CYS A 1 87 ? -2.424 7.532 -16.603 1.00 78.56 87 CYS A O 1
ATOM 707 N N . VAL A 1 88 ? -1.264 5.668 -16.135 1.00 77.62 88 VAL A N 1
ATOM 708 C CA . VAL A 1 88 ? -0.775 6.118 -14.821 1.00 77.62 88 VAL A CA 1
ATOM 709 C C . VAL A 1 88 ? 0.093 7.370 -14.954 1.00 77.62 88 VAL A C 1
ATOM 711 O O . VAL A 1 88 ? -0.048 8.299 -14.159 1.00 77.62 88 VAL A O 1
ATOM 714 N N . PHE A 1 89 ? 0.935 7.442 -15.990 1.00 73.88 89 PHE A N 1
ATOM 715 C CA . PHE A 1 89 ? 1.765 8.621 -16.262 1.00 73.88 89 PHE A CA 1
ATOM 716 C C . PHE A 1 89 ? 0.904 9.837 -16.600 1.00 73.88 89 PHE A C 1
ATOM 718 O O . PHE A 1 89 ? 1.118 10.923 -16.064 1.00 73.88 89 PHE A O 1
ATOM 725 N N . GLN A 1 90 ? -0.111 9.647 -17.447 1.00 77.56 90 GLN A N 1
ATOM 726 C CA . GLN A 1 90 ? -1.031 10.719 -17.825 1.00 77.56 90 GLN A CA 1
ATOM 727 C C . GLN A 1 90 ? -1.824 11.230 -16.619 1.00 77.56 90 GLN A C 1
ATOM 729 O O . GLN A 1 90 ? -1.925 12.440 -16.421 1.00 77.56 90 GLN A O 1
ATOM 734 N N . TRP A 1 91 ? -2.340 10.329 -15.781 1.00 80.31 91 TRP A N 1
ATOM 735 C CA . TRP A 1 91 ? -3.056 10.706 -14.563 1.00 80.31 91 TRP A CA 1
ATOM 736 C C . TRP A 1 91 ? -2.157 11.432 -13.569 1.00 80.31 91 TRP A C 1
ATOM 738 O O . TRP A 1 91 ? -2.585 12.413 -12.959 1.00 80.31 91 TRP A O 1
ATOM 748 N N . ARG A 1 92 ? -0.895 11.009 -13.429 1.00 78.75 92 ARG A N 1
ATOM 749 C CA . ARG A 1 92 ? 0.047 11.709 -12.556 1.00 78.75 92 ARG A CA 1
ATOM 750 C C . ARG A 1 92 ? 0.343 13.114 -13.059 1.00 78.75 92 ARG A C 1
ATOM 752 O O . ARG A 1 92 ? 0.320 14.042 -12.255 1.00 78.75 92 ARG A O 1
ATOM 759 N N . LEU A 1 93 ? 0.578 13.268 -14.361 1.00 76.31 93 LEU A N 1
ATOM 760 C CA . LEU A 1 93 ? 0.812 14.570 -14.976 1.00 76.31 93 LEU A CA 1
ATOM 761 C C . LEU A 1 93 ? -0.383 15.505 -14.749 1.00 76.31 93 LEU A C 1
ATOM 763 O O . LEU A 1 93 ? -0.202 16.642 -14.326 1.00 76.31 93 LEU A O 1
ATOM 767 N N . GLN A 1 94 ? -1.608 15.010 -14.950 1.00 78.06 94 GLN A N 1
ATOM 768 C CA . GLN A 1 94 ? -2.831 15.771 -14.676 1.00 78.06 94 GLN A CA 1
ATOM 769 C C . GLN A 1 94 ? -2.929 16.199 -13.205 1.00 78.06 94 GLN A C 1
ATOM 771 O O . GLN A 1 94 ? -3.273 17.348 -12.929 1.00 78.06 94 GLN A O 1
ATOM 776 N N . ALA A 1 95 ? -2.594 15.309 -12.266 1.00 75.56 95 ALA A N 1
ATOM 777 C CA . ALA A 1 95 ? -2.595 15.625 -10.840 1.00 75.56 95 ALA A CA 1
ATOM 778 C C . ALA A 1 95 ? -1.561 16.706 -10.479 1.00 75.56 95 ALA A C 1
ATOM 780 O O . ALA A 1 95 ? -1.879 17.621 -9.724 1.00 75.56 95 ALA A O 1
ATOM 781 N N . GLU A 1 96 ? -0.348 16.643 -11.036 1.00 73.12 96 GLU A N 1
ATOM 782 C CA . GLU A 1 96 ? 0.679 17.674 -10.824 1.00 73.12 96 GLU A CA 1
ATOM 783 C C . GLU A 1 96 ? 0.265 19.024 -11.425 1.00 73.12 96 GLU A C 1
ATOM 785 O O . GLU A 1 96 ? 0.386 20.053 -10.762 1.00 73.12 96 GLU A O 1
ATOM 790 N N . VAL A 1 97 ? -0.301 19.036 -12.637 1.00 77.00 97 VAL A N 1
ATOM 791 C CA . VAL A 1 97 ? -0.836 20.259 -13.261 1.00 77.00 97 VAL A CA 1
ATOM 792 C C . VAL A 1 97 ? -1.937 20.882 -12.400 1.00 77.00 97 VAL A C 1
ATOM 794 O O . VAL A 1 97 ? -1.911 22.091 -12.169 1.00 77.00 97 VAL A O 1
ATOM 797 N N . ALA A 1 98 ? -2.866 20.076 -11.876 1.00 79.69 98 ALA A N 1
ATOM 798 C CA . ALA A 1 98 ? -3.917 20.555 -10.980 1.00 79.69 98 ALA A CA 1
ATOM 799 C C . ALA A 1 98 ? -3.343 21.126 -9.671 1.00 79.69 98 ALA A C 1
ATOM 801 O O . ALA A 1 98 ? -3.745 22.202 -9.237 1.00 79.69 98 ALA A O 1
ATOM 802 N N . MET A 1 99 ? -2.343 20.467 -9.075 1.00 76.81 99 MET A N 1
ATOM 803 C CA . MET A 1 99 ? -1.677 20.967 -7.866 1.00 76.81 99 MET A CA 1
ATOM 804 C C . MET A 1 99 ? -0.951 22.299 -8.094 1.00 76.81 99 MET A C 1
ATOM 806 O O . MET A 1 99 ? -1.029 23.184 -7.239 1.00 76.81 99 MET A O 1
ATOM 810 N N . ARG A 1 100 ? -0.275 22.460 -9.240 1.00 76.06 100 ARG A N 1
ATOM 811 C CA . ARG A 1 100 ? 0.365 23.728 -9.627 1.00 76.06 100 ARG A CA 1
ATOM 812 C C . ARG A 1 100 ? -0.678 24.829 -9.855 1.00 76.06 100 ARG A C 1
ATOM 814 O O . ARG A 1 100 ? -0.453 25.963 -9.441 1.00 76.06 100 ARG A O 1
ATOM 821 N N . ALA A 1 101 ? -1.819 24.504 -10.472 1.00 80.44 101 ALA A N 1
ATOM 822 C CA . ALA A 1 101 ? -2.921 25.449 -10.679 1.00 80.44 101 ALA A CA 1
ATOM 823 C C . ALA A 1 101 ? -3.534 25.941 -9.353 1.00 80.44 101 ALA A C 1
ATOM 825 O O . ALA A 1 101 ? -3.883 27.114 -9.240 1.00 80.44 101 ALA A O 1
ATOM 826 N N . ASP A 1 102 ? -3.561 25.082 -8.332 1.00 79.94 102 ASP A N 1
ATOM 827 C CA . ASP A 1 102 ? -3.972 25.413 -6.960 1.00 79.94 102 ASP A CA 1
ATOM 828 C 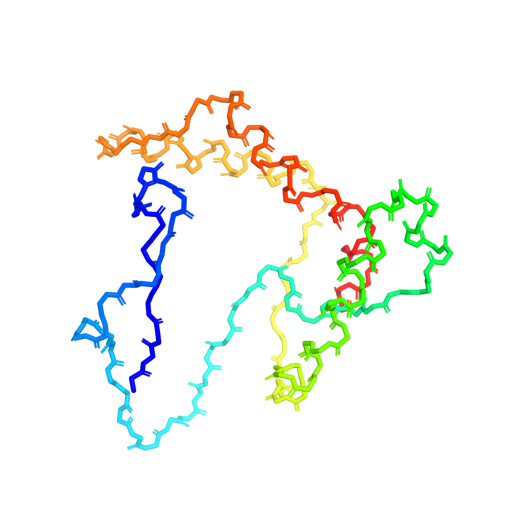C . ASP A 1 102 ? -2.899 26.188 -6.160 1.00 79.94 102 ASP A C 1
ATOM 830 O O . ASP A 1 102 ? -3.052 26.418 -4.957 1.00 79.94 102 ASP A O 1
ATOM 834 N N . GLY A 1 103 ? -1.791 26.587 -6.796 1.00 74.75 103 GLY A N 1
ATOM 835 C CA . GLY A 1 103 ? -0.728 27.387 -6.182 1.00 74.75 103 GLY A CA 1
ATOM 836 C C . GLY A 1 103 ? 0.195 26.612 -5.237 1.00 74.75 103 GLY A C 1
ATOM 837 O O . GLY A 1 103 ? 0.943 27.225 -4.473 1.00 74.75 103 GLY A O 1
ATOM 838 N N . LYS A 1 104 ? 0.160 25.274 -5.263 1.00 71.19 104 LYS A N 1
ATOM 839 C CA . LYS A 1 104 ? 1.070 24.429 -4.478 1.00 71.19 104 LYS A CA 1
ATOM 840 C C . LYS A 1 104 ? 2.365 24.187 -5.251 1.00 71.19 104 LYS A C 1
ATOM 842 O O . LYS A 1 104 ? 2.369 24.129 -6.480 1.00 71.19 104 LYS A O 1
ATOM 847 N N . ALA A 1 105 ? 3.467 24.006 -4.526 1.00 67.06 105 ALA A N 1
ATOM 848 C CA . ALA A 1 105 ? 4.712 23.540 -5.125 1.00 67.06 105 ALA A CA 1
ATOM 849 C C . ALA A 1 105 ? 4.494 22.121 -5.684 1.00 67.06 105 ALA A C 1
ATOM 851 O O . ALA A 1 105 ? 4.191 21.199 -4.926 1.00 67.06 105 ALA A O 1
ATOM 852 N N . GLY A 1 106 ? 4.582 21.977 -7.005 1.00 63.72 106 GLY A N 1
ATOM 853 C CA . GLY A 1 106 ? 4.563 20.692 -7.707 1.00 63.72 106 GLY A CA 1
ATOM 854 C C . GLY A 1 106 ? 5.957 20.336 -8.215 1.00 63.72 106 GLY A C 1
ATOM 855 O O . GLY A 1 106 ? 6.812 21.215 -8.335 1.00 63.72 106 GLY A O 1
ATOM 856 N N . MET A 1 107 ? 6.174 19.061 -8.530 1.00 68.38 107 MET A N 1
ATOM 857 C CA . MET A 1 107 ? 7.379 18.614 -9.249 1.00 68.38 107 MET A CA 1
ATOM 858 C C . MET A 1 107 ? 7.395 19.210 -10.657 1.00 68.38 107 MET A C 1
ATOM 860 O O . MET A 1 107 ? 6.334 19.620 -11.115 1.00 68.38 107 MET A O 1
ATOM 864 N N . SER A 1 108 ? 8.532 19.253 -11.362 1.00 70.19 108 SER A N 1
ATOM 865 C CA . SER A 1 108 ? 8.572 19.478 -12.820 1.00 70.19 108 SER A CA 1
ATOM 866 C C . SER A 1 108 ? 7.994 18.279 -13.582 1.00 70.19 108 SER A C 1
ATOM 868 O O . SER A 1 108 ? 7.702 17.235 -12.994 1.00 70.19 108 SER A O 1
ATOM 870 N N . ASP A 1 109 ? 7.790 18.411 -14.893 1.00 68.00 109 ASP A N 1
ATOM 871 C CA . ASP A 1 109 ? 7.289 17.294 -15.699 1.00 68.00 109 ASP A CA 1
ATOM 872 C C . ASP A 1 109 ? 8.313 16.144 -15.712 1.00 68.00 109 ASP A C 1
ATOM 874 O O . ASP A 1 109 ? 7.944 14.990 -15.509 1.00 68.00 109 ASP A O 1
ATOM 878 N N . GLU A 1 110 ? 9.608 16.448 -15.838 1.00 67.75 110 GLU A N 1
ATOM 879 C CA . GLU A 1 110 ? 10.714 15.483 -15.783 1.00 67.75 110 GLU A CA 1
ATOM 880 C C . GLU A 1 110 ? 10.826 14.788 -14.420 1.00 67.75 110 GLU A C 1
ATOM 882 O O . GLU A 1 110 ? 11.010 13.572 -14.356 1.00 67.75 110 GLU A O 1
ATOM 887 N N . GLU A 1 111 ? 10.676 15.536 -13.325 1.00 66.69 111 GLU A N 1
ATOM 888 C CA . GLU A 1 111 ? 10.652 14.986 -11.964 1.00 66.69 111 GLU A CA 1
ATOM 889 C C . GLU A 1 111 ? 9.417 14.100 -11.741 1.00 66.69 111 GLU A C 1
ATOM 891 O O . GLU A 1 111 ? 9.518 13.018 -11.160 1.00 66.69 111 GLU A O 1
ATOM 896 N N . GLY A 1 112 ? 8.261 14.514 -12.269 1.00 60.66 112 GLY A N 1
ATOM 897 C CA . GLY A 1 112 ? 7.030 13.731 -12.263 1.00 60.66 112 GLY A CA 1
ATOM 898 C C . GLY A 1 112 ? 7.175 12.418 -13.031 1.00 60.66 112 GLY A C 1
ATOM 899 O O . GLY A 1 112 ? 6.770 11.371 -12.523 1.00 60.66 112 GLY A O 1
ATOM 900 N N . TYR A 1 113 ? 7.813 12.446 -14.206 1.00 62.84 113 TYR A N 1
ATOM 901 C CA . TYR A 1 113 ? 8.168 11.244 -14.963 1.00 62.84 113 TYR A CA 1
ATOM 902 C C . TYR A 1 113 ? 9.141 10.354 -14.188 1.00 62.84 113 TYR A C 1
ATOM 904 O O . TYR A 1 113 ? 8.899 9.156 -14.094 1.00 62.84 113 TYR A O 1
ATOM 912 N N . GLY A 1 114 ? 10.191 10.914 -13.582 1.00 59.84 114 GLY A N 1
ATOM 913 C CA . GLY A 1 114 ? 11.144 10.161 -12.761 1.00 59.84 114 GLY A CA 1
ATOM 914 C C . GLY A 1 114 ? 10.486 9.476 -11.559 1.00 59.84 114 GLY A C 1
ATOM 915 O O . GLY A 1 114 ? 10.711 8.291 -11.321 1.00 59.84 114 GLY A O 1
ATOM 916 N N . PHE A 1 115 ? 9.596 10.173 -10.848 1.00 62.28 115 PHE A N 1
ATOM 917 C CA . PHE A 1 115 ? 8.784 9.607 -9.766 1.00 62.28 115 PHE A CA 1
ATOM 918 C C . PHE A 1 115 ? 7.876 8.482 -10.272 1.00 62.28 115 PHE A C 1
ATOM 920 O O . PHE A 1 115 ? 7.829 7.388 -9.707 1.00 62.28 115 PHE A O 1
ATOM 927 N N . CYS A 1 116 ? 7.201 8.735 -11.392 1.00 57.59 116 CYS A N 1
ATOM 928 C CA . CYS A 1 116 ? 6.428 7.739 -12.104 1.00 57.59 116 CYS A CA 1
ATOM 929 C C . CYS A 1 116 ? 7.273 6.660 -12.759 1.00 57.59 116 CYS A C 1
ATOM 931 O O . CYS A 1 116 ? 6.642 5.808 -13.333 1.00 57.59 116 CYS A O 1
ATOM 933 N N . ILE A 1 117 ? 8.608 6.650 -12.716 1.00 56.88 117 ILE A N 1
ATOM 934 C CA . ILE A 1 117 ? 9.463 5.534 -13.170 1.00 56.88 117 ILE A CA 1
ATOM 935 C C . ILE A 1 117 ? 10.027 4.769 -11.965 1.00 56.88 117 ILE A C 1
ATOM 937 O O . ILE A 1 117 ? 10.081 3.541 -11.984 1.00 56.88 117 ILE A O 1
ATOM 941 N N . ALA A 1 118 ? 10.345 5.479 -10.880 1.00 58.34 118 ALA A N 1
ATOM 942 C CA . ALA A 1 118 ? 10.790 4.893 -9.618 1.00 58.34 118 ALA A CA 1
ATOM 943 C C . ALA A 1 118 ? 9.697 4.063 -8.923 1.00 58.34 118 ALA A C 1
ATOM 945 O O . ALA A 1 118 ? 10.002 3.082 -8.251 1.00 58.34 118 ALA A O 1
ATOM 946 N N . LEU A 1 119 ? 8.424 4.431 -9.091 1.00 57.38 119 LEU A N 1
ATOM 947 C CA . LEU A 1 119 ? 7.295 3.618 -8.637 1.00 57.38 119 LEU A CA 1
ATOM 948 C C . LEU A 1 119 ? 7.083 2.343 -9.497 1.00 57.38 119 LEU A C 1
ATOM 950 O O . LEU A 1 119 ? 6.883 1.280 -8.910 1.00 57.38 119 LEU A O 1
ATOM 954 N N . PRO A 1 120 ? 7.140 2.387 -10.849 1.00 50.31 120 PRO A N 1
ATOM 955 C CA . PRO A 1 120 ? 6.800 1.266 -11.732 1.00 50.31 120 PRO A CA 1
ATOM 956 C C . PRO A 1 120 ? 7.902 0.404 -12.333 1.00 50.31 120 PRO A C 1
ATOM 958 O O . PRO A 1 120 ? 7.581 -0.383 -13.226 1.00 50.31 120 PRO A O 1
ATOM 961 N N . THR A 1 121 ? 9.117 0.367 -11.798 1.00 46.78 121 THR A N 1
ATOM 962 C CA . THR A 1 121 ? 9.910 -0.873 -11.963 1.00 46.78 121 THR A CA 1
ATOM 963 C C . THR A 1 121 ? 9.145 -2.112 -11.446 1.00 46.78 121 THR A C 1
ATOM 965 O O . THR A 1 121 ? 9.477 -3.241 -11.785 1.00 46.78 121 THR A O 1
ATOM 968 N N . SER A 1 122 ? 8.036 -1.897 -10.724 1.00 41.69 122 SER A N 1
ATOM 969 C CA . SER A 1 122 ? 7.025 -2.880 -10.345 1.00 41.69 122 SER A CA 1
ATOM 970 C C . SER A 1 122 ? 5.776 -2.997 -11.255 1.00 41.69 122 SER A C 1
ATOM 972 O O . SER A 1 122 ? 5.068 -3.997 -11.154 1.00 41.69 122 SER A O 1
ATOM 974 N N . ILE A 1 123 ? 5.443 -2.052 -12.152 1.00 48.28 123 ILE A N 1
ATOM 975 C CA . ILE A 1 123 ? 4.086 -2.019 -12.753 1.00 48.28 123 ILE A CA 1
ATOM 976 C C . ILE A 1 123 ? 3.839 -3.081 -13.842 1.00 48.28 123 ILE A C 1
ATOM 978 O O . ILE A 1 123 ? 2.799 -3.731 -13.767 1.00 48.28 123 ILE A O 1
ATOM 982 N N . PRO A 1 124 ? 4.719 -3.356 -14.824 1.00 43.75 124 PRO A N 1
ATOM 983 C CA . PRO A 1 124 ? 4.404 -4.387 -15.819 1.00 43.75 124 PRO A CA 1
ATOM 984 C C . PRO A 1 124 ? 4.429 -5.812 -15.242 1.00 43.75 124 PRO A C 1
ATOM 986 O O . PRO A 1 124 ? 3.663 -6.665 -15.684 1.00 43.75 124 PRO A O 1
ATOM 989 N N . CYS A 1 125 ? 5.278 -6.070 -14.241 1.00 36.69 125 CYS A N 1
ATOM 990 C CA . CYS A 1 125 ? 5.494 -7.419 -13.708 1.00 36.69 125 CYS A CA 1
ATOM 991 C C . CYS A 1 125 ? 4.619 -7.759 -12.493 1.00 36.69 125 CYS A C 1
ATOM 993 O O . CYS A 1 125 ? 4.229 -8.919 -12.357 1.00 36.69 125 CYS A O 1
ATOM 995 N N . LEU A 1 126 ? 4.251 -6.785 -11.646 1.00 38.97 126 LEU A N 1
ATOM 996 C CA . LEU A 1 126 ? 3.389 -7.054 -10.487 1.00 38.97 126 LEU A CA 1
ATOM 997 C C . LEU A 1 126 ? 1.887 -6.877 -10.761 1.00 38.97 126 LEU A C 1
ATOM 999 O O . LEU A 1 126 ? 1.090 -7.564 -10.125 1.00 38.97 126 LEU A O 1
ATOM 1003 N N . PHE A 1 127 ? 1.465 -6.080 -11.754 1.00 40.78 127 PHE A N 1
ATOM 1004 C CA . PHE A 1 127 ? 0.030 -5.981 -12.086 1.00 40.78 127 PHE A CA 1
ATOM 1005 C C . PHE A 1 127 ? -0.543 -7.247 -12.732 1.00 40.78 127 PHE A C 1
ATOM 1007 O O . PHE A 1 127 ? -1.752 -7.455 -12.676 1.00 40.78 127 PHE A O 1
ATOM 1014 N N . ALA A 1 128 ? 0.294 -8.118 -13.306 1.00 40.44 128 ALA A N 1
ATOM 1015 C CA . ALA A 1 128 ? -0.177 -9.385 -13.865 1.00 40.44 128 ALA A CA 1
ATOM 1016 C C . ALA A 1 128 ? -0.697 -10.364 -12.791 1.00 40.44 128 ALA A C 1
ATOM 1018 O O . ALA A 1 128 ? -1.426 -11.292 -13.130 1.00 40.44 128 ALA A O 1
ATOM 1019 N N . HIS A 1 129 ? -0.357 -10.148 -11.512 1.00 42.06 129 HIS A N 1
ATOM 1020 C CA . HIS A 1 129 ? -0.680 -11.066 -10.411 1.00 42.06 129 HIS A CA 1
ATOM 1021 C C . HIS A 1 129 ? -1.367 -10.390 -9.217 1.00 42.06 129 HIS A C 1
ATOM 1023 O O . HIS A 1 129 ? -1.591 -11.026 -8.186 1.00 42.06 129 HIS A O 1
ATOM 1029 N N . ALA A 1 130 ? -1.720 -9.112 -9.353 1.00 45.19 130 ALA A N 1
ATOM 1030 C CA . ALA A 1 130 ? -2.555 -8.411 -8.396 1.00 45.19 130 ALA A CA 1
ATOM 1031 C C . ALA A 1 130 ? -4.030 -8.737 -8.675 1.00 45.19 130 ALA A C 1
ATOM 1033 O O . ALA A 1 130 ? -4.699 -8.064 -9.466 1.00 45.19 130 ALA A O 1
ATOM 1034 N N . ILE A 1 131 ? -4.492 -9.785 -7.986 1.00 43.59 131 ILE A N 1
ATOM 1035 C CA . ILE A 1 131 ? -5.854 -10.352 -7.981 1.00 43.59 131 ILE A CA 1
ATOM 1036 C C . ILE A 1 131 ? -6.203 -11.171 -9.221 1.00 43.59 131 ILE A C 1
ATOM 1038 O O . ILE A 1 131 ? -6.530 -10.588 -10.291 1.00 43.59 131 ILE A O 1
#

Radius of gyration: 17.5 Å; chains: 1; bounding box: 37×44×39 Å

Sequence (131 aa):
KLPRYDKSAFGGRGDRADPSTWPEVEGPTEVVLFEGWMLGFKPLPNEVVTAVDPQLEVINKNLEAYYDAWDRFIESWIVIKIKEPNCVFQWRLQAEVAMRADGKAGMSDEEGYGFCIALPTSIPCLFAHAI

Organism: Aegilops tauschii subsp. strangulata (NCBI:txid200361)